Protein AF-A0A927NF33-F1 (afdb_monomer)

Radius of gyration: 11.43 Å; Cα contacts (8 Å, |Δi|>4): 101; chains: 1; bounding box: 22×32×26 Å

Nearest PDB structures (foldseek):
  6kco-assembly3_E  TM=7.066E-01  e=3.007E-02  Drosophila melanogaster
  6kco-assembly5_J  TM=7.326E-01  e=4.902E-02  Drosophila melanogaster
  6kco-assembly4_H  TM=7.300E-01  e=1.663E-01  Drosophila melanogaster
  7hgd-assembly3_C  TM=6.267E-01  e=2.710E-01  Homo sapiens
  9grt-assembly3_C  TM=6.185E-01  e=3.910E-01  Homo sapiens

Mean predicted aligned error: 5.82 Å

Solvent-accessible surface area (backbone atoms only — not comparable to full-atom values): 4014 Å² total; per-residue (Å²): 136,89,57,80,67,40,76,44,48,39,70,62,67,42,98,88,71,36,40,43,29,30,27,76,40,83,66,92,45,35,32,32,27,32,71,74,78,64,52,74,48,79,35,44,66,68,58,45,64,73,38,40,51,94,67,82,88,73,86,76,80,88,84,134

Sequence (64 aa):
MYELNEILTLKKTHPCGGRDWKIVRIGADVKLQCVTCGKYVNLTHDTLRKSVKPQPINKENKNG

Secondary structure (DSSP, 8-state):
---TT-EEEBSSPPTTS--EEEEEEESSEEEEEETTT--EEEEEHHHHHHHB------------

Structure (mmCIF, N/CA/C/O backbone):
data_AF-A0A927NF33-F1
#
_entry.id   AF-A0A927NF33-F1
#
loop_
_atom_site.group_PDB
_atom_site.id
_atom_site.type_symbol
_atom_site.label_atom_id
_atom_site.label_alt_id
_atom_site.label_comp_id
_atom_site.label_asym_id
_atom_site.label_entity_id
_atom_site.label_seq_id
_atom_site.pdbx_PDB_ins_code
_atom_site.Cartn_x
_atom_site.Cartn_y
_atom_site.Cartn_z
_atom_site.occupancy
_atom_site.B_iso_or_equiv
_atom_site.auth_seq_id
_atom_site.auth_comp_id
_atom_site.auth_asym_id
_atom_site.auth_atom_id
_atom_site.pdbx_PDB_model_num
ATOM 1 N N . MET A 1 1 ? 5.976 -12.799 5.539 1.00 68.31 1 MET A N 1
ATOM 2 C CA . MET A 1 1 ? 5.056 -13.332 4.514 1.00 68.31 1 MET A CA 1
ATOM 3 C C . MET A 1 1 ? 3.686 -12.823 4.907 1.00 68.31 1 MET A C 1
ATOM 5 O O . MET A 1 1 ? 3.416 -12.863 6.097 1.00 68.31 1 MET A O 1
ATOM 9 N N . TYR A 1 2 ? 2.933 -12.237 3.980 1.00 84.00 2 TYR A N 1
ATOM 10 C CA . TYR A 1 2 ? 1.642 -11.614 4.285 1.00 84.00 2 TYR A CA 1
ATOM 11 C C . TYR A 1 2 ? 0.503 -12.632 4.182 1.00 84.00 2 TYR A C 1
ATOM 13 O O . TYR A 1 2 ? 0.633 -13.602 3.431 1.00 84.00 2 TYR A O 1
ATOM 21 N N . GLU A 1 3 ? -0.605 -12.389 4.879 1.00 88.06 3 GLU A 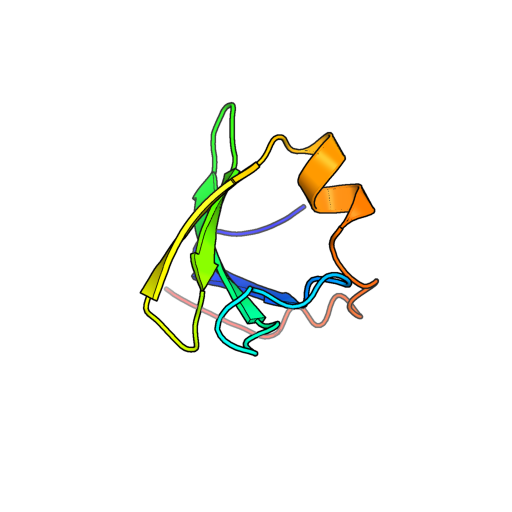N 1
ATOM 22 C CA . GLU A 1 3 ? -1.760 -13.297 4.919 1.00 88.06 3 GLU A CA 1
ATOM 23 C C . GLU A 1 3 ? -3.041 -12.645 4.377 1.00 88.06 3 GLU A C 1
ATOM 25 O O . GLU A 1 3 ? -3.195 -11.423 4.340 1.00 88.06 3 GLU A O 1
ATOM 30 N N . LEU A 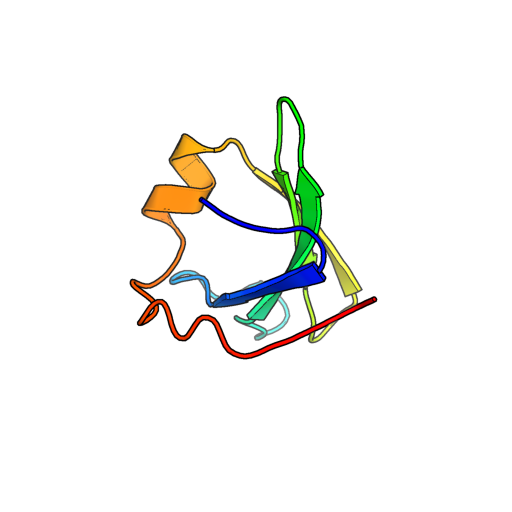1 4 ? -3.978 -13.464 3.892 1.00 89.94 4 LEU A N 1
ATOM 31 C CA . LEU A 1 4 ? -5.264 -12.958 3.415 1.00 89.94 4 LEU A CA 1
ATOM 32 C C . LEU A 1 4 ? -6.018 -12.304 4.581 1.00 89.94 4 LEU A C 1
ATOM 34 O O . LEU A 1 4 ? -6.037 -12.839 5.683 1.00 89.94 4 LEU A O 1
ATOM 38 N N . ASN A 1 5 ? -6.684 -11.1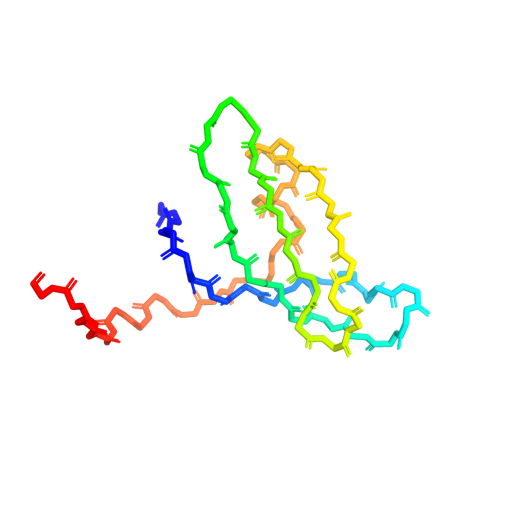80 4.321 1.00 89.44 5 ASN A N 1
ATOM 39 C CA . ASN A 1 5 ? -7.357 -10.329 5.307 1.00 89.44 5 ASN A CA 1
ATOM 40 C C . ASN A 1 5 ? -6.444 -9.549 6.262 1.00 89.44 5 ASN A C 1
ATOM 42 O O . ASN A 1 5 ? -6.972 -8.774 7.060 1.00 89.44 5 ASN A O 1
ATOM 46 N N . GLU A 1 6 ? -5.121 -9.671 6.152 1.00 90.88 6 GLU A N 1
ATOM 47 C CA . GLU A 1 6 ? -4.187 -8.863 6.937 1.00 90.88 6 GLU A CA 1
ATOM 48 C C . GLU A 1 6 ? -4.310 -7.373 6.579 1.00 90.88 6 GLU A C 1
ATOM 50 O O . GLU A 1 6 ? -4.532 -7.015 5.416 1.00 90.88 6 GLU A O 1
ATOM 55 N N . ILE A 1 7 ? -4.182 -6.495 7.577 1.00 91.56 7 ILE A N 1
ATOM 56 C CA . ILE A 1 7 ? -4.196 -5.043 7.383 1.00 91.56 7 ILE A CA 1
ATOM 57 C C . ILE A 1 7 ? -2.762 -4.526 7.428 1.00 91.56 7 ILE A C 1
ATOM 59 O O . ILE A 1 7 ? -2.056 -4.651 8.425 1.00 91.56 7 ILE A O 1
ATOM 63 N N . LEU A 1 8 ? -2.347 -3.908 6.331 1.00 91.38 8 LEU A N 1
ATOM 64 C CA . LEU A 1 8 ? -1.044 -3.299 6.154 1.00 91.38 8 LEU A CA 1
ATOM 65 C C . LEU A 1 8 ? -1.168 -1.782 6.150 1.00 91.38 8 LEU A C 1
ATOM 67 O O . LEU A 1 8 ? -2.041 -1.217 5.495 1.00 91.38 8 LEU A O 1
ATOM 71 N N . THR A 1 9 ? -0.218 -1.109 6.787 1.00 92.50 9 THR A N 1
ATOM 72 C CA . THR A 1 9 ? -0.096 0.348 6.694 1.00 92.50 9 THR A CA 1
ATOM 73 C C . THR A 1 9 ? 0.987 0.691 5.677 1.00 92.50 9 THR A C 1
ATOM 75 O O . THR A 1 9 ? 2.161 0.341 5.848 1.00 92.50 9 THR A O 1
ATOM 78 N N . LEU A 1 10 ? 0.609 1.383 4.602 1.00 92.44 10 LEU A N 1
ATOM 79 C CA . LEU A 1 10 ? 1.561 1.848 3.596 1.00 92.44 10 LEU A CA 1
ATOM 80 C C . LEU A 1 10 ? 2.220 3.165 4.032 1.00 92.44 10 LEU A C 1
ATOM 82 O O . LEU A 1 10 ? 1.646 3.992 4.741 1.00 92.44 10 LEU A O 1
ATOM 86 N N . LYS A 1 11 ? 3.458 3.376 3.582 1.00 90.38 11 LYS A N 1
ATOM 87 C CA . LYS A 1 11 ? 4.210 4.628 3.742 1.00 90.38 11 LYS A CA 1
ATOM 88 C C . LYS A 1 11 ? 3.554 5.769 2.970 1.00 90.38 11 LYS A C 1
ATOM 90 O O . LYS A 1 11 ? 3.5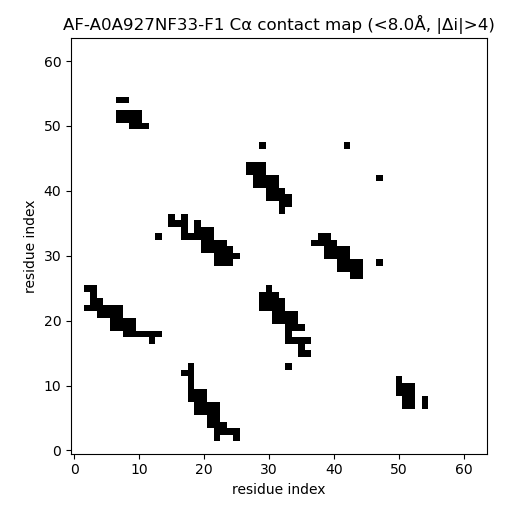45 6.900 3.446 1.00 90.38 11 LYS A O 1
ATOM 95 N N . LYS A 1 12 ? 3.024 5.471 1.77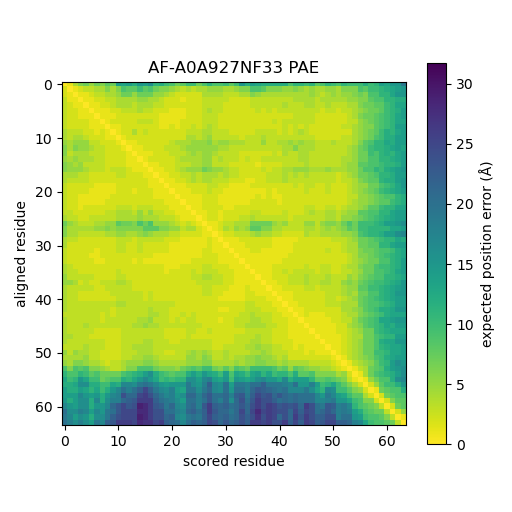9 1.00 89.06 12 LYS A N 1
ATOM 96 C CA . LYS A 1 12 ? 2.297 6.434 0.952 1.00 89.06 12 LYS A CA 1
ATOM 97 C C . LYS A 1 12 ? 0.837 6.499 1.387 1.00 89.06 12 LYS A C 1
ATOM 99 O O . LYS A 1 12 ? 0.178 5.470 1.515 1.00 89.06 12 LYS A O 1
ATOM 104 N N . THR A 1 13 ? 0.343 7.718 1.560 1.00 91.81 13 THR A N 1
ATOM 105 C CA . THR A 1 13 ? -1.079 7.975 1.796 1.00 91.81 13 THR A CA 1
ATOM 106 C C . THR A 1 13 ? -1.854 7.782 0.496 1.00 91.81 13 THR A C 1
ATOM 108 O O . THR A 1 13 ? -1.412 8.221 -0.566 1.00 91.81 13 THR A O 1
ATOM 111 N N . HIS A 1 14 ? -3.003 7.120 0.573 1.00 91.19 14 HIS A N 1
ATOM 112 C CA . HIS A 1 14 ? -3.951 7.035 -0.531 1.00 91.19 14 HIS A CA 1
ATOM 113 C C . HIS A 1 14 ? -4.522 8.435 -0.833 1.00 91.19 14 HIS A C 1
ATOM 115 O O . HIS A 1 14 ? -4.715 9.203 0.109 1.00 91.19 14 HIS A O 1
ATOM 121 N N . PRO A 1 15 ? -4.874 8.784 -2.086 1.00 92.38 15 PRO A N 1
ATOM 122 C CA . PRO A 1 15 ? -5.559 10.040 -2.418 1.00 92.38 15 PRO A CA 1
ATOM 123 C C . PRO A 1 15 ? -6.800 10.354 -1.569 1.00 92.38 15 PRO A C 1
ATOM 125 O O . PRO A 1 15 ? -7.158 11.517 -1.443 1.00 92.38 15 PRO A O 1
ATOM 128 N N . CYS A 1 16 ? -7.444 9.357 -0.949 1.00 94.62 16 CYS A N 1
ATOM 129 C CA . CYS A 1 16 ? -8.565 9.596 -0.032 1.00 94.62 16 CYS A CA 1
ATOM 130 C C . CYS A 1 16 ? -8.155 9.991 1.404 1.00 94.62 16 CYS A C 1
ATOM 132 O O . CYS A 1 16 ? -9.027 10.146 2.250 1.00 94.62 16 CYS A O 1
ATOM 134 N N . GLY A 1 17 ? -6.859 10.050 1.725 1.00 93.06 17 GLY A N 1
ATOM 135 C CA . GLY A 1 17 ? -6.337 10.295 3.078 1.00 93.06 17 GLY A CA 1
ATOM 136 C C . GLY A 1 17 ? -6.053 9.035 3.911 1.00 93.06 17 GLY A C 1
ATOM 137 O O . GLY A 1 17 ? -5.349 9.115 4.915 1.00 93.06 17 GLY A O 1
ATOM 138 N N . GLY A 1 18 ? -6.530 7.862 3.483 1.00 93.75 18 GLY A N 1
ATOM 139 C CA . GLY A 1 18 ? -6.300 6.583 4.164 1.00 93.75 18 GLY A CA 1
ATOM 140 C C . GLY A 1 18 ? -4.879 6.042 3.984 1.00 93.75 18 GLY A C 1
ATOM 141 O O . GLY A 1 18 ? -4.242 6.263 2.951 1.00 93.75 18 GLY A O 1
ATOM 142 N N . ARG A 1 19 ? -4.369 5.306 4.975 1.00 94.12 19 ARG A N 1
ATOM 143 C CA . ARG A 1 19 ? -3.035 4.667 4.922 1.00 94.12 19 ARG A CA 1
ATOM 144 C C . ARG A 1 19 ? -3.070 3.162 5.156 1.00 94.12 19 ARG A C 1
ATOM 146 O O . ARG A 1 19 ? -2.059 2.505 4.914 1.00 94.12 19 ARG A O 1
ATOM 153 N N . ASP A 1 20 ? -4.218 2.643 5.571 1.00 94.06 20 ASP A N 1
ATOM 154 C CA . ASP A 1 20 ? -4.425 1.247 5.926 1.00 94.06 20 ASP A CA 1
ATOM 155 C C . ASP A 1 20 ? -5.119 0.496 4.796 1.00 94.06 20 ASP A C 1
ATOM 157 O O . ASP A 1 20 ? -6.076 0.971 4.168 1.00 94.06 20 ASP A O 1
ATOM 161 N N . TRP A 1 21 ? -4.594 -0.690 4.528 1.00 94.81 21 TRP A N 1
ATOM 162 C CA . TRP A 1 21 ? -4.920 -1.490 3.368 1.00 94.81 21 TRP A CA 1
ATOM 163 C C . TRP A 1 21 ? -5.108 -2.938 3.775 1.00 94.81 21 TRP A C 1
ATOM 165 O O . TRP A 1 21 ? -4.194 -3.561 4.300 1.00 94.81 21 TRP A O 1
ATOM 175 N N . LYS A 1 22 ? -6.279 -3.494 3.488 1.00 94.75 22 LYS A N 1
ATOM 176 C CA . LYS A 1 22 ? -6.583 -4.900 3.723 1.00 94.75 22 LYS A CA 1
ATOM 177 C C . LYS A 1 22 ? -6.160 -5.741 2.523 1.00 94.75 22 LYS A C 1
ATOM 179 O O . LYS A 1 22 ? -6.502 -5.407 1.386 1.00 94.75 22 LYS A O 1
ATOM 184 N N . ILE A 1 23 ? -5.460 -6.844 2.754 1.00 93.94 23 ILE A N 1
ATOM 185 C CA . ILE A 1 23 ? -5.137 -7.812 1.705 1.00 93.94 23 ILE A CA 1
ATOM 186 C C . ILE A 1 23 ? -6.393 -8.605 1.362 1.00 93.94 23 ILE A C 1
ATOM 188 O O . ILE A 1 23 ? -6.935 -9.325 2.196 1.00 93.94 23 ILE A O 1
ATOM 192 N N . VAL A 1 24 ? -6.847 -8.490 0.118 1.00 95.06 24 VAL A N 1
ATOM 193 C CA . VAL A 1 24 ? -8.049 -9.189 -0.368 1.00 95.06 24 VAL A CA 1
ATOM 194 C C . VAL A 1 24 ? -7.730 -10.311 -1.350 1.00 95.06 24 VAL A C 1
ATOM 196 O O . VAL A 1 24 ? -8.595 -11.129 -1.644 1.00 95.06 24 VAL A O 1
ATOM 199 N N . ARG A 1 25 ? -6.499 -10.371 -1.875 1.00 93.69 25 ARG A N 1
ATOM 200 C CA . ARG A 1 25 ? -6.022 -11.482 -2.708 1.00 93.69 25 ARG A CA 1
ATOM 201 C C . ARG A 1 25 ? -4.505 -11.583 -2.641 1.00 93.69 25 ARG A C 1
ATOM 203 O O . ARG A 1 25 ? -3.828 -10.562 -2.739 1.00 93.69 25 ARG A O 1
ATOM 210 N N . ILE A 1 26 ? -4.000 -12.811 -2.576 1.00 92.19 26 ILE A N 1
ATOM 211 C CA . ILE A 1 26 ? -2.577 -13.136 -2.702 1.00 92.19 26 ILE A CA 1
ATOM 212 C C . ILE A 1 26 ? -2.423 -14.090 -3.890 1.00 92.19 26 ILE A C 1
ATOM 214 O O . ILE A 1 26 ? -3.080 -15.126 -3.944 1.00 92.19 26 ILE A O 1
ATOM 218 N N . GLY A 1 27 ? -1.597 -13.715 -4.862 1.00 88.69 27 GLY A N 1
ATOM 219 C CA . GLY A 1 27 ? -1.279 -14.517 -6.043 1.00 88.69 27 GLY A CA 1
ATOM 220 C C . GLY A 1 27 ? 0.000 -14.003 -6.700 1.00 88.69 27 GLY A C 1
ATOM 221 O O . GLY A 1 27 ? 0.913 -13.574 -5.992 1.00 88.69 27 GLY A O 1
ATOM 222 N N . ALA A 1 28 ? 0.048 -14.002 -8.037 1.00 88.25 28 ALA A N 1
ATOM 223 C CA . ALA A 1 28 ? 1.120 -13.340 -8.791 1.00 88.25 28 ALA A CA 1
ATOM 224 C C . ALA A 1 28 ? 1.254 -11.858 -8.384 1.00 88.25 28 ALA A C 1
ATOM 226 O O . ALA A 1 28 ? 2.351 -11.378 -8.103 1.00 88.25 28 ALA A O 1
ATOM 227 N N . ASP A 1 29 ? 0.109 -11.195 -8.222 1.00 91.88 29 ASP A N 1
ATOM 228 C CA . ASP A 1 29 ? -0.025 -9.862 -7.647 1.00 91.88 29 ASP A CA 1
ATOM 229 C C . ASP A 1 29 ? -0.803 -9.918 -6.331 1.00 91.88 29 ASP A C 1
ATOM 231 O O . ASP A 1 29 ? -1.642 -10.800 -6.102 1.00 91.88 29 ASP A O 1
ATOM 235 N N . VAL A 1 30 ? -0.560 -8.933 -5.473 1.00 93.19 30 VAL A N 1
ATOM 236 C CA . VAL A 1 30 ? -1.310 -8.734 -4.236 1.00 93.19 30 VAL A CA 1
ATOM 237 C C . VAL A 1 30 ? -2.357 -7.658 -4.477 1.00 93.19 30 VAL A C 1
ATOM 239 O O . VAL A 1 30 ? -2.040 -6.526 -4.851 1.00 93.19 30 VAL A O 1
ATOM 242 N N . LYS A 1 31 ? -3.627 -8.004 -4.258 1.00 95.00 31 LYS A N 1
ATOM 243 C CA . LYS A 1 31 ? -4.720 -7.031 -4.313 1.00 95.00 31 LYS A CA 1
ATOM 244 C C . LYS A 1 31 ? -4.971 -6.499 -2.912 1.00 95.00 31 LYS A C 1
ATOM 246 O O . LYS A 1 31 ? -5.244 -7.270 -1.990 1.00 95.00 31 LYS A O 1
ATOM 251 N N . LEU A 1 32 ? -4.917 -5.183 -2.781 1.00 95.06 32 LEU A N 1
ATOM 252 C CA . LEU A 1 32 ? -5.2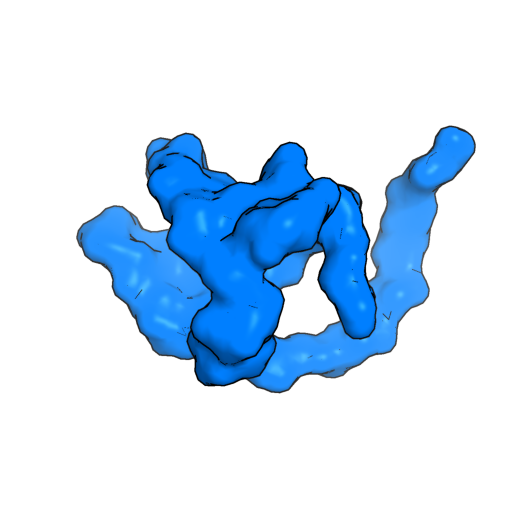08 -4.465 -1.551 1.00 95.06 32 LEU A CA 1
ATOM 253 C C . LEU A 1 32 ? -6.515 -3.688 -1.680 1.00 95.06 32 LEU A C 1
ATOM 255 O O . LEU A 1 32 ? -6.850 -3.206 -2.762 1.00 95.06 32 LEU A O 1
ATOM 259 N N . GLN A 1 33 ? -7.215 -3.523 -0.565 1.00 96.19 33 GLN A N 1
ATOM 260 C CA . GLN A 1 33 ? -8.395 -2.679 -0.428 1.00 96.19 33 GLN A CA 1
ATOM 261 C C . GLN A 1 33 ? -8.125 -1.588 0.606 1.00 96.19 33 GLN A C 1
ATOM 263 O O . GLN A 1 33 ? -7.750 -1.891 1.735 1.00 96.19 33 GLN A O 1
ATOM 268 N N . CYS A 1 34 ? -8.331 -0.325 0.244 1.00 96.12 34 CYS A N 1
ATOM 269 C CA . CYS A 1 34 ? -8.231 0.778 1.192 1.00 96.12 34 CYS A CA 1
ATOM 270 C C . CYS A 1 34 ? -9.345 0.653 2.238 1.00 96.12 34 CYS A C 1
ATOM 272 O O . CYS A 1 34 ? -10.523 0.620 1.878 1.00 96.12 34 CYS A O 1
ATOM 274 N N . VAL A 1 35 ? -8.983 0.621 3.521 1.00 95.50 35 VAL A N 1
ATOM 275 C CA . VAL A 1 35 ? -9.952 0.478 4.624 1.00 95.50 35 VAL A CA 1
ATOM 276 C C . VAL A 1 35 ? -10.836 1.725 4.759 1.00 95.50 35 VAL A C 1
ATOM 278 O O . VAL A 1 35 ? -11.978 1.630 5.187 1.00 95.50 35 VAL A O 1
ATOM 281 N N . THR A 1 36 ? -10.346 2.892 4.331 1.00 95.00 36 THR A N 1
ATOM 282 C CA . THR A 1 36 ? -11.074 4.166 4.441 1.00 95.00 36 THR A CA 1
ATOM 283 C C . THR A 1 36 ? -12.137 4.357 3.356 1.00 95.00 36 THR A C 1
ATOM 285 O O . THR A 1 36 ? -13.224 4.834 3.654 1.00 95.00 36 THR A O 1
ATOM 288 N N . CYS A 1 37 ? -11.842 4.026 2.093 1.00 96.25 37 CYS A N 1
ATOM 289 C CA . CYS A 1 37 ? -12.750 4.309 0.967 1.00 96.25 37 CYS A CA 1
ATOM 290 C C . CYS A 1 37 ? -13.148 3.082 0.134 1.00 96.25 37 CYS A C 1
ATOM 292 O O . CYS A 1 37 ? -13.875 3.216 -0.849 1.00 96.25 37 CYS A O 1
ATOM 294 N N . GLY A 1 38 ? -12.634 1.894 0.458 1.00 95.56 38 GLY A N 1
ATOM 295 C CA . GLY A 1 38 ? -12.972 0.644 -0.224 1.00 95.56 38 GLY A CA 1
ATOM 296 C C . GLY A 1 38 ? -12.394 0.478 -1.634 1.00 95.56 38 GLY A C 1
ATOM 297 O O . GLY A 1 38 ? -12.653 -0.547 -2.265 1.00 95.56 38 GLY A O 1
ATOM 298 N N . LYS A 1 39 ? -11.610 1.438 -2.150 1.00 95.31 39 LYS A N 1
ATOM 299 C CA . LYS A 1 39 ? -10.936 1.314 -3.456 1.00 95.31 39 LYS A CA 1
ATOM 300 C C . LYS A 1 39 ? -9.874 0.219 -3.429 1.00 95.31 39 LYS A C 1
ATOM 302 O O . LYS A 1 39 ? -9.201 0.015 -2.422 1.00 95.31 39 LYS A O 1
ATOM 307 N N . TYR A 1 40 ? -9.695 -0.437 -4.572 1.00 95.06 40 TYR A N 1
ATOM 308 C CA . TYR A 1 40 ? -8.727 -1.513 -4.736 1.00 95.06 40 TYR A CA 1
ATOM 309 C C . TYR A 1 40 ? -7.504 -1.066 -5.528 1.00 95.06 40 TYR A C 1
ATOM 311 O O . TYR A 1 40 ? -7.637 -0.321 -6.498 1.00 95.06 40 TYR A O 1
ATOM 319 N N . VAL A 1 41 ? -6.341 -1.602 -5.166 1.00 93.06 41 VAL A N 1
ATOM 320 C CA . VAL A 1 41 ? -5.106 -1.497 -5.955 1.00 93.06 41 VAL A CA 1
ATOM 321 C C . VAL A 1 41 ? -4.476 -2.877 -6.107 1.00 93.06 41 VAL A C 1
ATOM 323 O O . VAL A 1 41 ? -4.596 -3.724 -5.220 1.00 93.06 41 VAL A O 1
ATOM 326 N N . ASN A 1 42 ? -3.828 -3.118 -7.242 1.00 94.06 42 ASN A N 1
ATOM 327 C CA . ASN A 1 42 ? -2.944 -4.264 -7.431 1.00 94.06 42 ASN A CA 1
ATOM 328 C C . ASN A 1 42 ? -1.502 -3.787 -7.245 1.00 94.06 42 ASN A C 1
ATOM 330 O O . ASN A 1 42 ? -1.146 -2.702 -7.696 1.00 94.06 42 ASN A O 1
ATOM 334 N N . LEU A 1 43 ? -0.701 -4.564 -6.525 1.00 91.88 43 LEU A N 1
ATOM 335 C CA . LEU A 1 43 ? 0.721 -4.308 -6.343 1.00 91.88 43 LEU A CA 1
ATOM 336 C C . LEU A 1 43 ? 1.483 -5.619 -6.483 1.00 91.88 43 LEU A C 1
ATOM 338 O O . LEU A 1 43 ? 1.050 -6.662 -5.992 1.00 91.88 43 LEU A O 1
ATOM 342 N N . THR A 1 44 ? 2.662 -5.550 -7.090 1.00 93.12 44 THR A N 1
ATOM 343 C CA . THR A 1 44 ? 3.606 -6.667 -7.073 1.00 93.12 44 THR A CA 1
ATOM 344 C C . THR A 1 44 ? 4.175 -6.859 -5.666 1.00 93.12 44 THR A C 1
ATOM 346 O O . THR A 1 44 ? 4.231 -5.916 -4.868 1.00 93.12 44 THR A O 1
ATOM 349 N N . HIS A 1 45 ? 4.648 -8.069 -5.358 1.00 90.12 45 HIS A N 1
ATOM 350 C CA . HIS A 1 45 ? 5.250 -8.390 -4.054 1.00 90.12 45 HIS A CA 1
ATOM 351 C C . HIS A 1 45 ? 6.417 -7.462 -3.682 1.00 90.12 45 HIS A C 1
ATOM 353 O O . HIS A 1 45 ? 6.518 -7.025 -2.535 1.00 90.12 45 HIS A O 1
ATOM 359 N N . ASP A 1 46 ? 7.268 -7.105 -4.649 1.00 91.19 46 ASP A N 1
ATOM 360 C CA . ASP A 1 46 ? 8.390 -6.179 -4.437 1.00 91.19 46 ASP A CA 1
ATOM 361 C C . ASP A 1 46 ? 7.908 -4.757 -4.102 1.00 91.19 46 ASP A C 1
ATOM 363 O O . ASP A 1 46 ? 8.354 -4.148 -3.123 1.00 91.19 46 ASP A O 1
ATOM 367 N N . THR A 1 47 ? 6.932 -4.253 -4.863 1.00 90.88 47 THR A N 1
ATOM 368 C CA . THR A 1 47 ? 6.370 -2.911 -4.652 1.00 90.88 47 THR A CA 1
ATOM 369 C C . THR A 1 47 ? 5.673 -2.814 -3.301 1.00 90.88 47 THR A C 1
ATOM 371 O O . THR A 1 47 ? 5.844 -1.823 -2.581 1.00 90.88 47 THR A O 1
ATOM 374 N N . LEU A 1 48 ? 4.917 -3.855 -2.939 1.00 90.81 48 LEU A N 1
ATOM 375 C CA . LEU A 1 48 ? 4.263 -3.971 -1.644 1.00 90.81 48 LEU A CA 1
ATOM 376 C C . LEU A 1 48 ? 5.298 -3.910 -0.519 1.00 90.81 48 LEU A C 1
ATOM 378 O O . LEU A 1 48 ? 5.213 -3.034 0.339 1.00 90.81 48 LE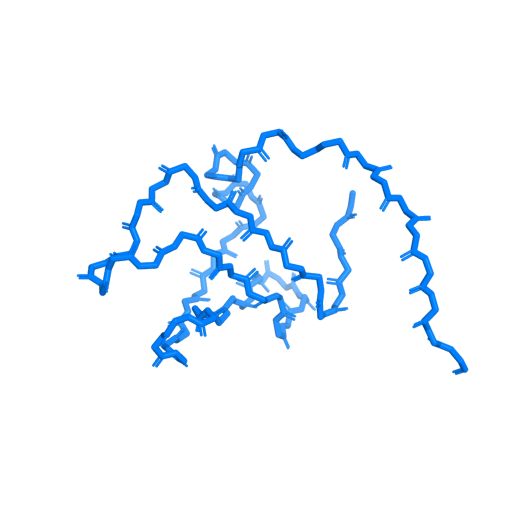U A O 1
ATOM 382 N N . ARG A 1 49 ? 6.331 -4.757 -0.572 1.00 88.94 49 ARG A N 1
ATOM 383 C CA . ARG A 1 49 ? 7.386 -4.816 0.450 1.00 88.94 49 ARG A CA 1
ATOM 384 C C . ARG A 1 49 ? 8.087 -3.471 0.659 1.00 88.94 49 ARG A C 1
ATOM 386 O O . ARG A 1 49 ? 8.376 -3.102 1.795 1.00 88.94 49 ARG A O 1
ATOM 393 N N . LYS A 1 50 ? 8.354 -2.722 -0.415 1.00 90.06 50 LYS A N 1
ATOM 394 C CA . LYS A 1 50 ? 8.983 -1.388 -0.338 1.00 90.06 50 LYS A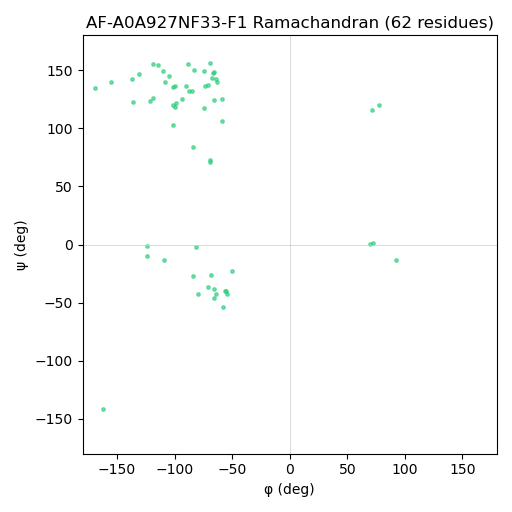 CA 1
ATOM 395 C C . LYS A 1 50 ? 8.040 -0.328 0.237 1.00 90.06 50 LYS A C 1
ATOM 397 O O . LYS A 1 50 ? 8.483 0.566 0.973 1.00 90.06 50 LYS A O 1
ATOM 402 N N . SER A 1 51 ? 6.754 -0.430 -0.096 1.00 89.56 51 SER A N 1
ATOM 403 C CA . SER A 1 51 ? 5.726 0.553 0.255 1.00 89.56 51 SER A CA 1
ATOM 404 C C . SER A 1 51 ? 5.148 0.351 1.651 1.00 89.56 51 SER A C 1
ATOM 406 O O . SER A 1 51 ? 4.705 1.32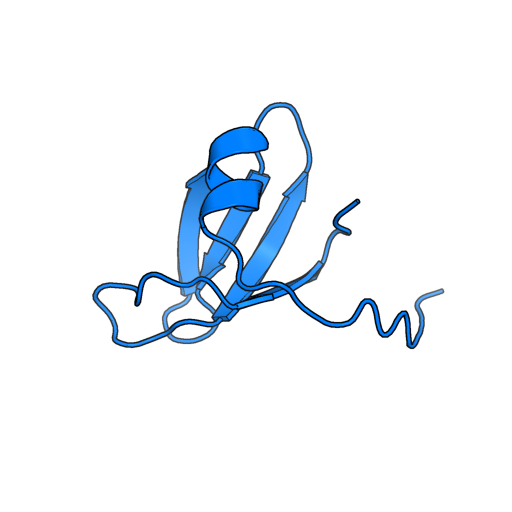5 2.250 1.00 89.56 51 SER A O 1
ATOM 408 N N . VAL A 1 52 ? 5.154 -0.867 2.187 1.00 90.75 52 VAL A N 1
ATOM 409 C CA . VAL A 1 52 ? 4.664 -1.184 3.534 1.00 90.75 52 VAL A CA 1
ATOM 410 C C . VAL A 1 52 ? 5.622 -0.617 4.586 1.00 90.75 52 VAL A C 1
ATOM 412 O O . VAL A 1 52 ? 6.848 -0.664 4.434 1.00 90.75 52 VAL A O 1
ATOM 415 N N . LYS A 1 53 ? 5.074 -0.021 5.650 1.00 85.62 53 LYS A N 1
ATOM 416 C CA . LYS A 1 53 ? 5.874 0.329 6.830 1.00 85.62 53 LYS A CA 1
ATOM 417 C C . LYS A 1 53 ? 6.325 -0.956 7.531 1.00 85.62 53 LYS A C 1
ATOM 419 O O . LYS A 1 53 ? 5.547 -1.903 7.562 1.00 85.62 53 LYS A O 1
ATOM 424 N N . PRO A 1 54 ? 7.546 -1.012 8.090 1.00 76.75 54 PRO A N 1
ATOM 425 C CA . PRO A 1 54 ? 7.956 -2.150 8.903 1.00 76.75 54 PRO A CA 1
ATOM 426 C C . PRO A 1 54 ? 6.973 -2.283 10.071 1.00 76.75 54 PRO A C 1
ATOM 428 O O . PRO A 1 54 ? 6.963 -1.443 10.966 1.00 76.75 54 PRO A O 1
ATOM 431 N N . GLN A 1 55 ? 6.098 -3.284 10.003 1.00 65.56 55 GLN A N 1
ATOM 432 C CA . GLN A 1 55 ? 5.176 -3.614 11.080 1.00 65.56 55 GLN A CA 1
ATOM 433 C C . GLN A 1 55 ? 5.866 -4.633 11.993 1.00 65.56 55 GLN A C 1
ATOM 435 O O . GLN A 1 55 ? 6.499 -5.563 11.474 1.00 65.56 55 GLN A O 1
ATOM 440 N N . PRO A 1 56 ? 5.776 -4.491 13.328 1.00 56.16 56 PRO A N 1
ATOM 441 C CA . PRO A 1 56 ? 6.128 -5.582 14.220 1.00 56.16 56 PRO A CA 1
ATOM 442 C C . PRO A 1 56 ? 5.222 -6.762 13.861 1.00 56.16 56 PRO A C 1
ATOM 444 O O . PRO A 1 56 ? 4.005 -6.611 13.784 1.00 56.16 56 PRO A O 1
ATOM 447 N N . ILE A 1 57 ? 5.817 -7.918 13.569 1.00 54.22 57 ILE A N 1
ATOM 448 C CA . ILE A 1 57 ? 5.090 -9.155 13.264 1.00 54.22 57 ILE A CA 1
ATOM 449 C C . ILE A 1 57 ? 4.392 -9.671 14.527 1.00 54.22 57 ILE A C 1
ATOM 451 O O . ILE A 1 57 ? 4.794 -10.668 15.119 1.00 54.22 57 ILE A O 1
ATOM 455 N N . ASN A 1 58 ? 3.349 -8.977 14.967 1.00 51.38 58 ASN A N 1
ATOM 456 C CA . ASN A 1 58 ? 2.524 -9.419 16.070 1.00 51.38 58 ASN A CA 1
ATOM 457 C C . ASN A 1 58 ? 1.487 -10.390 15.501 1.00 51.38 58 ASN A C 1
ATOM 459 O O . ASN A 1 58 ? 0.385 -10.001 15.119 1.00 51.38 58 ASN A O 1
ATOM 463 N N . LYS A 1 59 ? 1.896 -11.656 15.357 1.00 47.88 59 LYS A N 1
ATOM 464 C CA . LYS A 1 59 ? 1.019 -12.762 14.956 1.00 47.88 59 LYS A CA 1
ATOM 465 C C . LYS A 1 59 ? 0.034 -13.068 16.086 1.00 47.88 59 LYS A C 1
ATOM 467 O O . LYS A 1 59 ? 0.164 -14.079 16.770 1.00 47.88 59 LYS A O 1
ATOM 472 N N . GLU A 1 60 ? -0.943 -12.200 16.302 1.00 46.94 60 GLU A N 1
ATOM 473 C CA . GLU A 1 60 ? -2.089 -12.505 17.151 1.00 46.94 60 GLU A CA 1
ATOM 474 C C . GLU A 1 60 ? -3.302 -12.864 16.285 1.00 46.94 60 GLU A C 1
ATOM 476 O O . GLU A 1 60 ? -4.003 -12.005 15.768 1.00 46.94 60 GLU A O 1
ATOM 481 N N . ASN A 1 61 ? -3.548 -14.177 16.234 1.00 47.69 61 ASN A N 1
ATOM 482 C CA . ASN A 1 61 ? -4.859 -14.830 16.270 1.00 47.69 61 ASN A CA 1
ATOM 483 C C . ASN A 1 61 ? -5.781 -14.885 15.024 1.00 47.69 61 ASN A C 1
ATOM 485 O O . ASN A 1 61 ? -6.383 -13.906 14.606 1.00 47.69 61 ASN A O 1
ATOM 489 N N . LYS A 1 62 ? -6.046 -16.157 14.663 1.00 47.59 62 LYS A N 1
ATOM 490 C CA . LYS A 1 62 ? -7.355 -16.841 14.509 1.00 47.59 62 LYS A CA 1
ATOM 491 C C . LYS A 1 62 ? -8.275 -16.494 13.331 1.00 47.59 62 LYS A C 1
ATOM 493 O O . LYS A 1 62 ? -8.926 -15.459 13.296 1.00 47.59 62 LYS A O 1
ATOM 498 N N . ASN A 1 63 ? -8.486 -17.496 12.481 1.00 42.16 63 ASN A N 1
ATOM 499 C CA . ASN A 1 63 ? -9.687 -18.355 12.433 1.00 42.16 63 ASN A CA 1
ATOM 500 C C . ASN A 1 63 ? -9.325 -19.515 11.483 1.00 42.16 63 ASN A C 1
ATOM 502 O O . ASN A 1 63 ? -8.670 -19.268 10.477 1.00 42.16 63 ASN A O 1
ATOM 506 N N . GLY A 1 64 ? -9.589 -20.790 11.745 1.00 39.66 64 GLY A N 1
ATOM 507 C CA . GLY A 1 64 ? -10.708 -21.424 12.436 1.00 39.66 64 GLY A CA 1
ATOM 508 C C . GLY A 1 64 ? -11.087 -22.618 11.567 1.00 39.66 64 GLY A C 1
ATOM 509 O O . GLY A 1 64 ? -11.196 -22.395 10.341 1.00 39.66 64 GLY A O 1
#

Foldseek 3Di:
DDDAQDKFFFPDADPVRARIWGFHDDDQWTWTAGPPPRDIDTHGPVRCVVGTDPDDPPPDDDDD

pLDDT: mean 85.01, std 15.93, range [39.66, 96.25]